Protein AF-A0AAD5ACE5-F1 (afdb_monomer_lite)

Organism: Silurus asotus (NCBI:txid30991)

InterPro domains:
  IPR003599 Immunoglobulin domain subtype [SM00409] (4-76)
  IPR007110 Immunoglobulin-like domain [PS50835] (1-76)
  IPR013783 Immunoglobulin-like fold [G3DSA:2.60.40.10] (1-76)
  IPR036179 Immunoglobulin-like domain superfamily [SSF48726] (2-76)

Structure (mmCIF, N/CA/C/O backbone):
data_AF-A0AAD5ACE5-F1
#
_entry.id   AF-A0AAD5ACE5-F1
#
loop_
_atom_site.group_PDB
_atom_site.id
_atom_site.type_symbol
_atom_site.label_atom_id
_atom_site.label_alt_id
_atom_site.label_comp_id
_atom_site.label_asym_id
_atom_site.label_entity_id
_atom_site.label_seq_id
_atom_site.pdbx_PDB_ins_code
_atom_site.Cartn_x
_atom_site.Cartn_y
_atom_site.Cartn_z
_atom_site.occupancy
_atom_site.B_iso_or_equiv
_atom_site.auth_seq_id
_atom_site.auth_comp_id
_atom_site.auth_asym_id
_atom_site.auth_atom_id
_atom_site.pdbx_PDB_model_num
ATOM 1 N N . MET A 1 1 ? -1.610 -0.504 -12.554 1.00 85.00 1 MET A N 1
ATOM 2 C CA . MET A 1 1 ? -1.927 -1.575 -11.564 1.00 85.00 1 MET A CA 1
ATOM 3 C C . MET A 1 1 ? -3.365 -1.472 -11.033 1.00 85.00 1 MET A C 1
ATOM 5 O O . MET A 1 1 ? -4.012 -0.457 -11.272 1.00 85.00 1 MET A O 1
ATOM 9 N N . SER A 1 2 ? -3.853 -2.451 -10.257 1.00 91.88 2 SER A N 1
ATOM 10 C CA . SER A 1 2 ? -5.154 -2.375 -9.561 1.00 91.88 2 SER A CA 1
ATOM 11 C C . SER A 1 2 ? -5.126 -2.968 -8.145 1.00 91.88 2 SER A C 1
ATOM 13 O O . SER A 1 2 ? -4.233 -3.743 -7.797 1.00 91.88 2 SER A O 1
ATOM 15 N N . ILE A 1 3 ? -6.115 -2.595 -7.327 1.00 93.44 3 ILE A N 1
ATOM 16 C CA . ILE A 1 3 ? -6.397 -3.222 -6.032 1.00 93.44 3 ILE A CA 1
ATOM 17 C C . ILE A 1 3 ? -7.789 -3.825 -6.082 1.00 93.44 3 ILE A C 1
ATOM 19 O O . ILE A 1 3 ? -8.738 -3.169 -6.507 1.00 93.44 3 ILE A O 1
ATOM 23 N N . SER A 1 4 ? -7.909 -5.051 -5.587 1.00 91.00 4 SER A N 1
ATOM 24 C CA . SER A 1 4 ? -9.186 -5.731 -5.413 1.00 91.00 4 SER A CA 1
ATOM 25 C C . SER A 1 4 ? -9.401 -6.070 -3.937 1.00 91.00 4 SER A C 1
ATOM 27 O O . SER A 1 4 ? -8.577 -6.782 -3.353 1.00 91.00 4 SER A O 1
ATOM 29 N N . PRO A 1 5 ? -10.478 -5.575 -3.303 1.00 87.56 5 PRO A N 1
ATOM 30 C CA . PRO A 1 5 ? -10.889 -6.067 -2.002 1.00 87.56 5 PRO A CA 1
ATOM 31 C C . PRO A 1 5 ? -11.492 -7.467 -2.156 1.00 87.56 5 PRO A C 1
ATOM 33 O O . PRO A 1 5 ? -12.381 -7.705 -2.968 1.00 87.56 5 PRO A O 1
ATOM 36 N N . SER A 1 6 ? -11.002 -8.392 -1.346 1.00 80.38 6 SER A N 1
ATOM 37 C CA . SER A 1 6 ? -11.487 -9.757 -1.198 1.00 80.38 6 SER A CA 1
ATOM 38 C C . SER A 1 6 ? -11.988 -9.930 0.237 1.00 80.38 6 SER A C 1
ATOM 40 O O . SER A 1 6 ? -11.296 -9.643 1.217 1.00 80.38 6 SER A O 1
ATOM 42 N N . GLY A 1 7 ? -13.249 -10.313 0.372 1.00 64.38 7 GLY A N 1
ATOM 43 C CA . GLY A 1 7 ? -13.915 -10.368 1.664 1.00 64.38 7 GLY A CA 1
ATOM 44 C C . GLY A 1 7 ? -15.413 -10.351 1.465 1.00 64.38 7 GLY A C 1
ATOM 45 O O . GLY A 1 7 ? -15.998 -9.338 1.089 1.00 64.38 7 GLY A O 1
ATOM 46 N N . GLU A 1 8 ? -16.022 -11.504 1.683 1.00 48.91 8 GLU A N 1
ATOM 47 C CA . GLU A 1 8 ? -17.465 -11.637 1.746 1.00 48.91 8 GLU A CA 1
ATOM 48 C C . GLU A 1 8 ? -17.979 -10.816 2.937 1.00 48.91 8 GLU A C 1
ATOM 50 O O . GLU A 1 8 ? -17.311 -10.725 3.970 1.00 48.91 8 GLU A O 1
ATOM 55 N N . LYS A 1 9 ? -19.162 -10.207 2.812 1.00 49.28 9 LYS A N 1
ATOM 56 C CA . LYS A 1 9 ? -19.928 -9.666 3.946 1.00 49.28 9 LYS A CA 1
ATOM 57 C C . LYS A 1 9 ? -20.305 -10.811 4.896 1.00 49.28 9 LYS A C 1
ATOM 59 O O . LYS A 1 9 ? -21.462 -11.204 4.959 1.00 49.28 9 LYS A O 1
ATOM 64 N N . VAL A 1 10 ? -19.347 -11.379 5.605 1.00 49.25 10 VAL A N 1
ATOM 65 C CA . VAL A 1 10 ? -19.557 -12.500 6.513 1.00 49.25 10 VAL A CA 1
ATOM 66 C C . VAL A 1 10 ? -18.595 -12.289 7.670 1.00 49.25 10 VAL A C 1
ATOM 68 O O . VAL A 1 10 ? -17.391 -12.453 7.527 1.00 49.25 10 VAL A O 1
ATOM 71 N N . GLU A 1 11 ? -19.147 -11.796 8.780 1.00 45.41 11 GLU A N 1
ATOM 72 C CA . GLU A 1 11 ? -18.546 -11.778 10.121 1.00 45.41 11 GLU A CA 1
ATOM 73 C C . GLU A 1 11 ? -17.014 -11.631 10.181 1.00 45.41 11 GLU A C 1
ATOM 75 O O . GLU A 1 11 ? -16.273 -12.585 10.410 1.00 45.41 11 GLU A O 1
ATOM 80 N N . GLY A 1 12 ? -16.508 -10.406 10.050 1.00 58.91 12 GLY A N 1
ATOM 81 C CA . GLY A 1 12 ? -15.077 -10.176 10.203 1.00 58.91 12 GLY A CA 1
ATOM 82 C C . GLY A 1 12 ? -14.735 -8.710 10.389 1.00 58.91 12 GLY A C 1
ATOM 83 O O . GLY A 1 12 ? -15.127 -7.856 9.603 1.00 58.91 12 GLY A O 1
ATOM 84 N N . SER A 1 13 ? -13.948 -8.407 11.417 1.00 73.12 13 SER A N 1
ATOM 85 C CA . SER A 1 13 ? -13.396 -7.077 11.703 1.00 73.12 13 SER A CA 1
ATOM 86 C C . SER A 1 13 ? -12.273 -6.663 10.734 1.00 73.12 13 SER A C 1
ATOM 88 O O . SER A 1 13 ? -11.397 -5.890 11.112 1.00 73.12 13 SER A O 1
ATOM 90 N N . SER A 1 14 ? -12.219 -7.242 9.528 1.00 82.81 14 SER A N 1
ATOM 91 C CA . SER A 1 14 ? -11.111 -7.060 8.591 1.00 82.81 14 SER A CA 1
ATOM 92 C C . SER A 1 14 ? -11.479 -7.377 7.145 1.00 82.81 14 SER A C 1
ATOM 94 O O . SER A 1 14 ? -12.232 -8.318 6.915 1.00 82.81 14 SER A O 1
ATOM 96 N N . VAL A 1 15 ? -10.853 -6.689 6.191 1.00 88.19 15 VAL A N 1
ATOM 97 C CA . VAL A 1 15 ? -10.967 -6.928 4.741 1.00 88.19 15 VAL A CA 1
ATOM 98 C C . VAL A 1 15 ? -9.590 -7.286 4.185 1.00 88.19 15 VAL A C 1
ATOM 100 O O . VAL A 1 15 ? -8.599 -6.673 4.579 1.00 88.19 15 VAL A O 1
ATOM 103 N N . ASN A 1 16 ? -9.501 -8.267 3.285 1.00 91.75 16 ASN A N 1
ATOM 104 C CA . ASN A 1 16 ? -8.238 -8.628 2.648 1.00 91.75 16 ASN A CA 1
ATOM 105 C C . ASN A 1 16 ? -8.113 -7.932 1.290 1.00 91.75 16 ASN A C 1
ATOM 107 O O . ASN A 1 16 ? -8.939 -8.121 0.407 1.00 91.75 16 ASN A O 1
A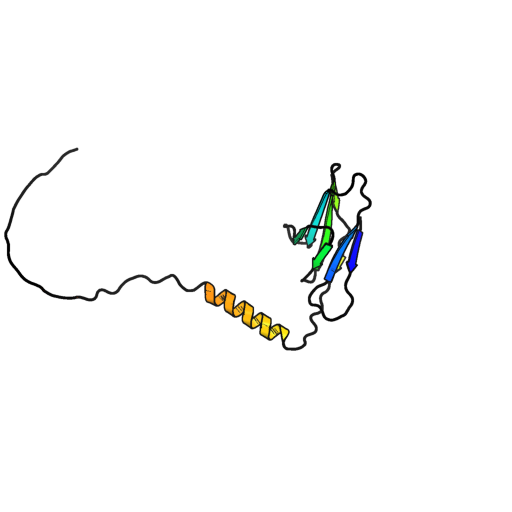TOM 111 N N . LEU A 1 17 ? -7.088 -7.116 1.107 1.00 93.56 17 LEU A N 1
ATOM 112 C CA . LEU A 1 17 ? -6.810 -6.401 -0.132 1.00 93.56 17 LEU A CA 1
ATOM 113 C C . LEU A 1 17 ? -5.738 -7.148 -0.911 1.00 93.56 17 LEU A C 1
ATOM 115 O O . LEU A 1 17 ? -4.769 -7.618 -0.321 1.00 93.56 17 LEU A O 1
ATOM 119 N N . THR A 1 18 ? -5.876 -7.208 -2.229 1.00 95.69 18 THR A N 1
ATOM 120 C CA . THR A 1 18 ? -4.851 -7.763 -3.116 1.00 95.69 18 THR A CA 1
ATOM 121 C C . THR A 1 18 ? -4.484 -6.730 -4.166 1.00 95.69 18 THR A C 1
ATOM 123 O O . THR A 1 18 ? -5.365 -6.131 -4.782 1.00 95.69 18 THR A O 1
ATOM 126 N N . CYS A 1 19 ? -3.186 -6.517 -4.361 1.00 95.31 19 CYS A N 1
ATOM 127 C CA . CYS A 1 19 ? -2.655 -5.681 -5.426 1.00 95.31 19 CYS A CA 1
ATOM 128 C C . CYS A 1 19 ? -2.198 -6.556 -6.598 1.00 95.31 19 CYS A C 1
ATOM 130 O O . CYS A 1 19 ? -1.564 -7.594 -6.405 1.00 95.31 19 CYS A O 1
ATOM 132 N N . SER A 1 20 ? -2.527 -6.139 -7.818 1.00 94.12 20 SER A N 1
ATOM 133 C CA . SER A 1 20 ? -2.095 -6.803 -9.045 1.00 94.12 20 SER A CA 1
ATOM 134 C C . SER A 1 20 ? -1.479 -5.796 -10.010 1.00 94.12 20 SER A C 1
ATOM 136 O O . SER A 1 20 ? -2.032 -4.710 -10.224 1.00 94.12 20 SER A O 1
ATOM 138 N N . SER A 1 21 ? -0.333 -6.158 -10.586 1.00 94.12 21 SER A N 1
ATOM 139 C CA . SER A 1 21 ? 0.394 -5.336 -11.548 1.00 94.12 21 SER A CA 1
ATOM 140 C C . SER A 1 21 ? 1.016 -6.195 -12.644 1.00 94.12 21 SER A C 1
ATOM 142 O O . SER A 1 21 ? 1.764 -7.125 -12.351 1.00 94.12 21 SER A O 1
ATOM 144 N N . ASP A 1 22 ? 0.775 -5.821 -13.899 1.00 92.50 22 ASP A N 1
ATOM 145 C CA . ASP A 1 22 ? 1.347 -6.461 -15.091 1.00 92.50 22 ASP A CA 1
ATOM 146 C C . ASP A 1 22 ? 2.710 -5.849 -15.470 1.00 92.50 22 ASP A C 1
ATOM 148 O O . ASP A 1 22 ? 3.073 -5.754 -16.644 1.00 92.50 22 ASP A O 1
ATOM 152 N N . SER A 1 23 ? 3.459 -5.359 -14.475 1.00 90.94 23 SER A N 1
ATOM 153 C CA . SER A 1 23 ? 4.743 -4.694 -14.691 1.00 90.94 23 SER A CA 1
ATOM 154 C C . SER A 1 23 ? 5.730 -5.629 -15.392 1.00 90.94 23 SER A C 1
ATOM 156 O O . SER A 1 23 ? 5.956 -6.763 -14.968 1.00 90.94 23 SER A O 1
ATOM 158 N N . ASN A 1 24 ? 6.366 -5.116 -16.443 1.00 91.31 24 ASN A N 1
ATOM 159 C CA . ASN A 1 24 ? 7.484 -5.758 -17.117 1.00 91.31 24 ASN A CA 1
ATOM 160 C C . ASN A 1 24 ? 8.647 -4.763 -17.155 1.00 91.31 24 ASN A C 1
ATOM 162 O O . ASN A 1 24 ? 8.555 -3.776 -17.890 1.00 91.31 24 ASN A O 1
ATOM 166 N N . PRO A 1 25 ? 9.724 -4.959 -16.374 1.00 93.81 25 PRO A N 1
ATOM 167 C CA . PRO A 1 25 ? 10.102 -6.130 -15.566 1.00 93.81 25 PRO A CA 1
ATOM 168 C C . PRO A 1 25 ? 9.162 -6.434 -14.384 1.00 93.81 25 PRO A C 1
ATOM 170 O O . PRO A 1 25 ? 8.482 -5.508 -13.929 1.00 93.81 25 PRO A O 1
ATOM 173 N N . PRO A 1 26 ? 9.165 -7.683 -13.863 1.00 94.69 26 PRO A N 1
ATOM 174 C CA . PRO A 1 26 ? 8.323 -8.089 -12.738 1.00 94.69 26 PRO A CA 1
ATOM 175 C C . PRO A 1 26 ? 8.481 -7.179 -11.521 1.00 94.69 26 PRO A C 1
ATOM 177 O O . PRO A 1 26 ? 9.559 -6.632 -11.280 1.00 94.69 26 PRO A O 1
ATOM 180 N N . VAL A 1 27 ? 7.406 -7.045 -10.746 1.00 96.44 27 VAL A N 1
ATOM 181 C CA . VAL A 1 27 ? 7.418 -6.300 -9.482 1.00 96.44 27 VAL A CA 1
ATOM 182 C C . VAL A 1 27 ? 8.368 -6.967 -8.487 1.00 96.44 27 VAL A C 1
ATOM 184 O O . VAL A 1 27 ? 8.303 -8.177 -8.278 1.00 96.44 27 VAL A O 1
ATOM 187 N N . GLU A 1 28 ? 9.218 -6.166 -7.852 1.00 96.38 28 GLU A N 1
ATOM 188 C CA . GLU A 1 28 ? 10.153 -6.600 -6.811 1.00 96.38 28 GLU A CA 1
ATOM 189 C C . GLU A 1 28 ? 9.571 -6.373 -5.414 1.00 96.38 28 GLU A C 1
ATOM 191 O O . GLU A 1 28 ? 9.736 -7.214 -4.530 1.00 96.38 28 GLU A O 1
ATOM 196 N N . THR A 1 29 ? 8.851 -5.265 -5.208 1.00 96.94 29 THR A N 1
ATOM 197 C CA . THR A 1 29 ? 8.247 -4.939 -3.911 1.00 96.94 29 THR A CA 1
ATOM 198 C C . THR A 1 29 ? 6.814 -4.431 -4.045 1.00 96.94 29 THR A C 1
ATOM 200 O O . THR A 1 29 ? 6.455 -3.715 -4.979 1.00 96.94 29 THR A O 1
ATOM 203 N N . TYR A 1 30 ? 5.995 -4.815 -3.065 1.00 97.31 30 TYR A N 1
ATOM 204 C CA . TYR A 1 30 ? 4.639 -4.319 -2.856 1.00 97.31 30 TYR A CA 1
ATOM 205 C C . TYR A 1 30 ? 4.584 -3.668 -1.481 1.00 97.31 30 TYR A C 1
ATOM 207 O O . TYR A 1 30 ? 4.901 -4.321 -0.479 1.00 97.31 30 TYR A O 1
ATOM 215 N N . THR A 1 31 ? 4.148 -2.415 -1.432 1.00 97.62 31 THR A N 1
ATOM 216 C CA . THR A 1 31 ? 4.044 -1.634 -0.198 1.00 97.62 31 THR A CA 1
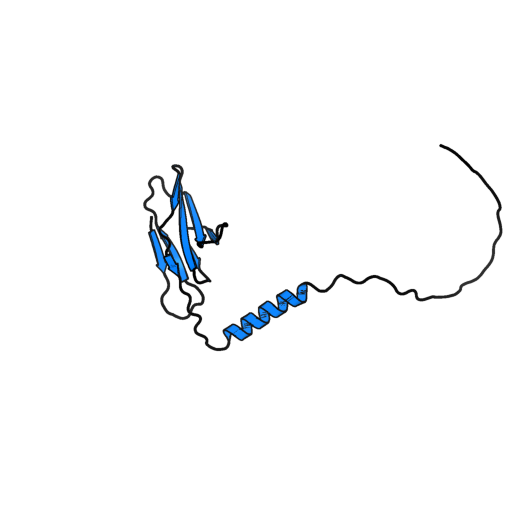ATOM 217 C C . THR A 1 31 ? 2.635 -1.081 -0.062 1.00 97.62 31 THR A C 1
ATOM 219 O O . THR A 1 31 ? 2.077 -0.543 -1.015 1.00 97.62 31 THR A O 1
ATOM 222 N N . TRP A 1 32 ? 2.038 -1.222 1.116 1.0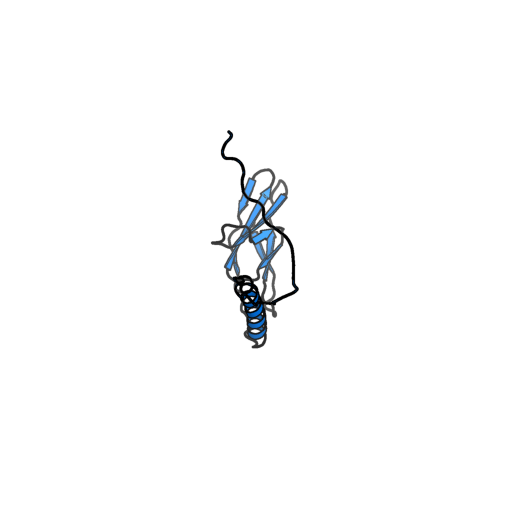0 97.81 32 TRP A N 1
ATOM 223 C CA . TRP A 1 32 ? 0.686 -0.752 1.397 1.00 97.81 32 TRP A CA 1
ATOM 224 C C . TRP A 1 32 ? 0.717 0.526 2.205 1.00 97.81 32 TRP A C 1
ATOM 226 O O . TRP A 1 32 ? 1.458 0.642 3.181 1.00 97.81 32 TRP A O 1
ATOM 236 N N . PHE A 1 33 ? -0.163 1.445 1.836 1.00 97.25 33 PHE A N 1
ATOM 237 C CA . PHE A 1 33 ? -0.337 2.717 2.504 1.00 97.25 33 PHE A CA 1
ATOM 238 C C . PHE A 1 33 ? -1.812 2.962 2.778 1.00 97.25 33 PHE A C 1
ATOM 240 O O . PHE A 1 33 ? -2.698 2.541 2.025 1.00 97.25 33 PHE A O 1
ATOM 247 N N . LYS A 1 34 ? -2.064 3.684 3.863 1.00 96.00 34 LYS A N 1
ATOM 248 C CA . LYS A 1 34 ? -3.358 4.287 4.137 1.00 96.00 34 LYS A CA 1
ATOM 249 C C . LYS A 1 34 ? -3.239 5.781 3.881 1.00 96.00 34 LYS A C 1
ATOM 251 O O . LYS A 1 34 ? -2.247 6.406 4.249 1.00 96.00 34 LYS A O 1
ATOM 256 N N . GLU A 1 35 ? -4.236 6.357 3.234 1.00 93.38 35 GLU A N 1
ATOM 257 C CA . GLU A 1 35 ? -4.270 7.791 2.999 1.00 93.38 35 GLU A CA 1
ATOM 258 C C . GLU A 1 35 ? -4.233 8.547 4.335 1.00 93.38 35 GLU A C 1
ATOM 260 O O . GLU A 1 35 ? -4.905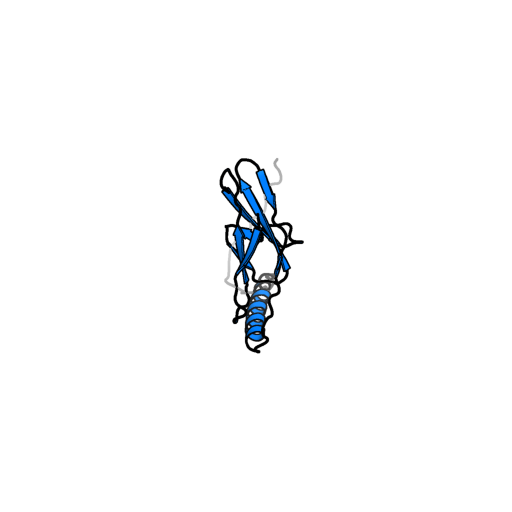 8.163 5.297 1.00 93.38 35 GLU A O 1
ATOM 265 N N . ASN A 1 36 ? -3.453 9.629 4.377 1.00 91.12 36 ASN A N 1
ATOM 266 C CA . ASN A 1 36 ? -3.141 10.431 5.570 1.00 91.12 36 ASN A CA 1
ATOM 267 C C . ASN A 1 36 ? -2.178 9.783 6.580 1.00 91.12 36 ASN A C 1
ATOM 269 O O . ASN A 1 36 ? -1.879 10.398 7.602 1.00 91.12 36 ASN A O 1
ATOM 273 N N . GLU A 1 37 ? -1.648 8.591 6.303 1.00 93.00 37 GLU A N 1
ATOM 274 C CA . GLU A 1 37 ? -0.534 8.019 7.060 1.00 93.00 37 GLU A CA 1
ATOM 275 C C . GLU A 1 37 ? 0.760 8.163 6.245 1.00 93.00 37 GLU A C 1
ATOM 277 O O . GLU A 1 37 ? 0.811 7.836 5.061 1.00 93.00 37 GLU A O 1
ATOM 282 N N . ALA A 1 38 ? 1.812 8.699 6.872 1.00 89.56 38 ALA A N 1
ATOM 283 C CA . ALA A 1 38 ? 3.102 8.914 6.209 1.00 89.56 38 ALA A CA 1
ATOM 284 C C . ALA A 1 38 ? 3.920 7.618 6.071 1.00 89.56 38 ALA A C 1
ATOM 286 O O . ALA A 1 38 ? 4.785 7.514 5.203 1.00 89.56 38 ALA A O 1
ATOM 287 N N . SER A 1 39 ? 3.649 6.640 6.935 1.00 95.56 39 SER A N 1
ATOM 288 C CA . SER A 1 39 ? 4.387 5.383 6.999 1.00 95.56 39 SER A CA 1
ATOM 289 C C . SER A 1 39 ? 3.638 4.257 6.284 1.00 95.56 39 SER A C 1
ATOM 291 O O . SER A 1 39 ? 2.405 4.225 6.318 1.00 95.56 39 SER A O 1
ATOM 293 N N . PRO A 1 40 ? 4.360 3.288 5.695 1.00 96.56 40 PRO A N 1
ATOM 294 C CA . PRO A 1 40 ? 3.759 2.056 5.211 1.00 96.56 40 PRO A CA 1
ATOM 295 C C . PRO A 1 40 ? 2.997 1.333 6.322 1.00 96.56 40 PRO A C 1
ATOM 297 O O . PRO A 1 40 ? 3.487 1.203 7.445 1.00 96.56 40 PRO A O 1
ATOM 300 N N . VAL A 1 41 ? 1.825 0.803 5.988 1.00 96.50 41 VAL A N 1
ATOM 301 C CA . VAL A 1 41 ? 1.004 -0.002 6.906 1.00 96.50 41 VAL A CA 1
ATOM 302 C C . VAL A 1 41 ? 1.245 -1.502 6.743 1.00 96.50 41 VAL A C 1
ATOM 304 O O . VAL A 1 41 ? 0.793 -2.293 7.572 1.00 96.50 41 VAL A O 1
ATOM 307 N N . GLY A 1 42 ? 1.941 -1.906 5.678 1.00 96.12 42 GLY A N 1
ATOM 308 C CA . GLY A 1 42 ? 2.273 -3.297 5.396 1.00 96.12 42 GLY A CA 1
ATOM 309 C C . GLY A 1 42 ? 3.029 -3.479 4.084 1.00 96.12 42 GLY A C 1
ATOM 310 O O . GLY A 1 42 ? 3.266 -2.528 3.340 1.00 96.12 42 GLY A O 1
ATOM 311 N N . SER A 1 43 ? 3.392 -4.724 3.795 1.00 96.25 43 SER A N 1
ATOM 312 C CA . SER A 1 43 ? 4.098 -5.128 2.580 1.00 96.25 43 SER A CA 1
ATOM 313 C C . SER A 1 43 ? 3.586 -6.474 2.066 1.00 96.25 43 SER A C 1
ATOM 315 O O . SER A 1 43 ? 2.874 -7.194 2.769 1.00 96.25 43 SER A O 1
ATOM 317 N N . GLY A 1 44 ? 3.952 -6.804 0.829 1.00 96.25 44 GLY A N 1
ATOM 318 C CA . GLY A 1 44 ? 3.524 -8.022 0.145 1.00 96.25 44 GLY A CA 1
ATOM 319 C C . GLY A 1 44 ? 2.304 -7.803 -0.747 1.00 96.25 44 GLY A C 1
ATOM 320 O O . GLY A 1 44 ? 1.630 -6.780 -0.681 1.00 96.25 44 GLY A O 1
ATOM 321 N N . GLN A 1 45 ? 2.027 -8.766 -1.624 1.00 95.44 45 GLN A N 1
ATOM 322 C CA . GLN A 1 45 ? 0.984 -8.622 -2.646 1.00 95.44 45 GLN A CA 1
ATOM 323 C C . GLN A 1 45 ? -0.435 -8.523 -2.057 1.00 95.44 45 GLN A C 1
ATOM 325 O O . GLN A 1 45 ? -1.334 -7.966 -2.686 1.00 95.44 45 GLN A O 1
ATOM 330 N N . SER A 1 46 ? -0.646 -9.054 -0.850 1.00 95.19 46 SER A N 1
ATOM 331 C CA . SER A 1 46 ? -1.919 -8.975 -0.130 1.00 95.19 46 SER A CA 1
ATOM 332 C C . SER A 1 46 ? -1.747 -8.328 1.239 1.00 95.19 46 SER A C 1
ATOM 334 O O . SER A 1 46 ? -0.730 -8.532 1.899 1.00 95.19 46 SER A O 1
ATOM 336 N N . TYR A 1 47 ? -2.761 -7.588 1.681 1.00 94.81 47 TYR A N 1
ATOM 337 C CA . TYR A 1 47 ? -2.773 -6.889 2.961 1.00 94.81 47 TYR A CA 1
ATOM 338 C C . TYR A 1 47 ? -4.128 -6.977 3.648 1.00 94.81 47 TYR A C 1
ATOM 340 O O . TYR A 1 47 ? -5.173 -6.730 3.051 1.00 94.81 47 TYR A O 1
ATOM 348 N N . ARG A 1 48 ? -4.110 -7.258 4.950 1.00 92.81 48 ARG A N 1
ATOM 349 C CA . ARG A 1 48 ? -5.319 -7.359 5.765 1.00 92.81 48 ARG A CA 1
ATOM 350 C C . ARG A 1 48 ? -5.624 -6.027 6.449 1.00 92.81 48 ARG A C 1
ATOM 352 O O . ARG A 1 48 ? -5.061 -5.718 7.497 1.00 92.81 48 ARG A O 1
ATOM 359 N N . ALA A 1 49 ? -6.565 -5.271 5.896 1.00 91.44 49 ALA A N 1
ATOM 360 C CA . ALA A 1 49 ? -7.058 -4.037 6.492 1.00 91.44 49 ALA A CA 1
ATOM 361 C C . ALA A 1 49 ? -7.935 -4.340 7.717 1.00 91.44 49 ALA A C 1
ATOM 363 O O . ALA A 1 49 ? -8.933 -5.052 7.617 1.00 91.44 49 ALA A O 1
ATOM 364 N N . LEU A 1 50 ? -7.565 -3.791 8.877 1.00 88.44 50 LEU A N 1
ATOM 365 C CA . LEU A 1 50 ? -8.299 -3.931 10.148 1.00 88.44 50 LEU A CA 1
ATOM 366 C C . LEU A 1 50 ? -9.101 -2.680 10.522 1.00 88.44 50 LEU A C 1
ATOM 368 O O . LEU A 1 50 ? -9.820 -2.672 11.519 1.00 88.44 50 LEU A O 1
ATOM 372 N N . GLN A 1 51 ? -8.943 -1.605 9.755 1.00 87.38 51 GLN A N 1
ATOM 373 C CA . GLN A 1 51 ? -9.597 -0.328 9.994 1.00 87.38 51 GLN A CA 1
ATOM 374 C C . GLN A 1 51 ? -10.250 0.170 8.709 1.00 87.38 51 GLN A C 1
ATOM 376 O O . GLN A 1 51 ? -9.797 -0.135 7.606 1.00 87.38 51 GLN A O 1
ATOM 381 N N . SER A 1 52 ? -11.310 0.958 8.868 1.00 89.94 52 SER A N 1
ATOM 382 C CA . SER A 1 52 ? -11.866 1.726 7.761 1.00 89.94 52 SER A CA 1
ATOM 383 C C . SER A 1 52 ? -10.879 2.810 7.319 1.00 89.94 52 SER A C 1
ATOM 385 O O . SER A 1 52 ? -10.121 3.351 8.131 1.00 89.94 52 SER A O 1
ATOM 387 N N . GLY A 1 53 ? -10.899 3.144 6.036 1.00 92.69 53 GLY A N 1
ATOM 388 C CA . GLY A 1 53 ? -10.026 4.161 5.462 1.00 92.69 53 GLY A CA 1
ATOM 389 C C . GLY A 1 53 ? -9.836 3.991 3.963 1.00 92.69 53 GLY A C 1
ATOM 390 O O . GLY A 1 53 ? -10.361 3.057 3.360 1.00 92.69 53 GLY A O 1
ATOM 391 N N . LEU A 1 54 ? -9.074 4.906 3.374 1.00 95.69 54 LEU A N 1
ATOM 392 C CA . LEU A 1 54 ? -8.650 4.838 1.981 1.00 95.69 54 LEU A CA 1
ATOM 393 C C . LEU A 1 54 ? -7.275 4.179 1.924 1.00 95.69 54 LEU A C 1
ATOM 395 O O . LEU A 1 54 ? -6.350 4.616 2.604 1.00 95.69 54 LEU A O 1
ATOM 399 N N . TYR A 1 55 ? -7.161 3.105 1.151 1.00 95.81 55 TYR A N 1
ATOM 400 C CA . TYR A 1 55 ? -5.934 2.324 1.025 1.00 95.81 55 TYR A CA 1
ATOM 401 C C . TYR A 1 55 ? -5.452 2.323 -0.417 1.00 95.81 55 TYR A C 1
ATOM 403 O O . TYR A 1 55 ? -6.255 2.205 -1.342 1.00 95.81 55 TYR A O 1
ATOM 411 N N . TYR A 1 56 ? -4.139 2.412 -0.598 1.00 96.75 56 TYR A N 1
ATOM 412 C CA . TYR A 1 56 ? -3.480 2.275 -1.890 1.00 96.75 56 TYR A CA 1
ATOM 413 C C . TYR A 1 56 ? -2.203 1.446 -1.743 1.00 96.75 56 TYR A C 1
ATOM 415 O O . TYR A 1 56 ? -1.671 1.266 -0.645 1.00 96.75 56 TYR A O 1
ATOM 423 N N . CYS A 1 57 ? -1.732 0.910 -2.859 1.00 97.06 57 CYS A N 1
ATOM 424 C CA . CYS A 1 57 ? -0.529 0.104 -2.928 1.00 97.06 57 CYS A CA 1
ATOM 425 C C . CYS A 1 57 ? 0.449 0.793 -3.870 1.00 97.06 57 CYS A C 1
ATOM 427 O O . CYS A 1 57 ? 0.059 1.323 -4.911 1.00 97.06 57 CYS A O 1
ATOM 429 N N . GLU A 1 58 ? 1.711 0.811 -3.470 1.00 96.62 58 GLU A N 1
ATOM 430 C CA . GLU A 1 58 ? 2.828 1.210 -4.304 1.00 96.62 58 GLU A CA 1
ATOM 431 C C . GLU A 1 58 ? 3.606 -0.049 -4.679 1.00 96.62 58 GLU A C 1
ATOM 433 O O . GLU A 1 58 ? 4.023 -0.820 -3.807 1.00 96.62 58 GLU A O 1
ATOM 438 N N . VAL A 1 59 ? 3.766 -0.264 -5.979 1.00 96.31 59 VAL A N 1
ATOM 439 C CA . VAL A 1 59 ? 4.582 -1.345 -6.530 1.00 96.31 59 VAL A CA 1
ATOM 440 C C . VAL A 1 59 ? 5.877 -0.762 -7.057 1.00 96.31 59 VAL A C 1
ATOM 442 O O . VAL A 1 59 ? 5.869 0.319 -7.643 1.00 96.31 59 VAL A O 1
ATOM 445 N N . GLN A 1 60 ? 6.983 -1.475 -6.873 1.00 96.56 60 GLN A N 1
ATOM 446 C CA . GLN A 1 60 ? 8.284 -1.054 -7.380 1.00 96.56 60 GLN A CA 1
ATOM 447 C C . GLN A 1 60 ? 8.971 -2.198 -8.121 1.00 96.56 60 GLN A C 1
ATOM 449 O O . GLN A 1 60 ? 8.930 -3.356 -7.702 1.00 96.56 60 GLN A O 1
ATOM 454 N N . ASN A 1 61 ? 9.618 -1.858 -9.229 1.00 95.94 61 ASN A N 1
ATOM 455 C CA . ASN A 1 61 ? 10.543 -2.720 -9.952 1.00 95.94 61 ASN A CA 1
ATOM 456 C C . ASN A 1 61 ? 11.839 -1.951 -10.255 1.00 95.94 61 ASN A C 1
ATOM 458 O O . ASN A 1 61 ? 11.977 -0.771 -9.927 1.00 95.94 61 ASN A O 1
ATOM 462 N N . LYS A 1 62 ? 12.779 -2.598 -10.948 1.00 96.00 62 LYS A N 1
ATOM 463 C CA . LYS A 1 62 ? 14.049 -1.977 -11.359 1.00 96.00 62 LYS A CA 1
ATOM 464 C C . LYS A 1 62 ? 13.932 -0.714 -12.232 1.00 96.00 62 LYS A C 1
ATOM 466 O O . LYS A 1 62 ? 14.941 -0.053 -12.450 1.00 96.00 62 LYS A O 1
ATOM 471 N N . LEU A 1 63 ? 12.753 -0.404 -12.780 1.00 94.44 63 LEU A N 1
ATOM 472 C CA . LEU A 1 63 ? 12.521 0.798 -13.591 1.00 94.44 63 LEU A CA 1
ATOM 473 C C . LEU A 1 63 ? 11.931 1.960 -12.783 1.00 94.44 63 LEU A C 1
ATOM 475 O O . LEU A 1 63 ? 12.079 3.108 -13.195 1.00 94.44 63 LEU A O 1
ATOM 479 N N . GLY A 1 64 ? 11.276 1.688 -11.655 1.00 94.44 64 GLY A N 1
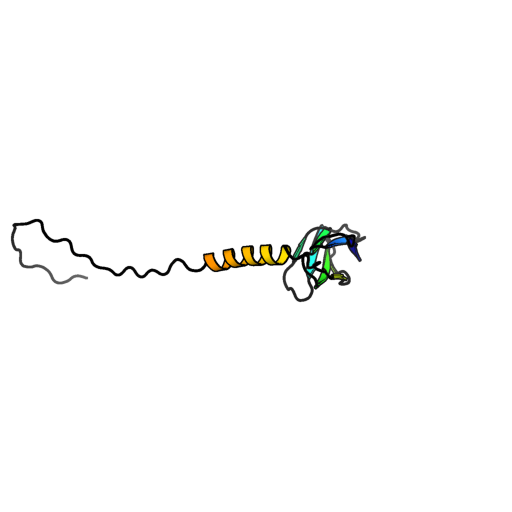ATOM 480 C CA . GLY A 1 64 ? 10.669 2.715 -10.817 1.00 94.44 64 GLY A CA 1
ATOM 481 C C . GLY A 1 64 ? 9.515 2.189 -9.975 1.00 94.44 64 GLY A C 1
ATOM 482 O O . GLY A 1 64 ? 9.349 0.979 -9.811 1.00 94.44 64 GLY A O 1
ATOM 483 N N . SER A 1 65 ? 8.719 3.117 -9.443 1.00 95.31 65 SER A N 1
ATOM 484 C CA . SER A 1 65 ? 7.518 2.821 -8.666 1.00 95.31 65 SER A CA 1
ATOM 485 C C . SER A 1 65 ? 6.260 3.421 -9.290 1.00 95.31 65 SER A C 1
ATOM 487 O O . SER A 1 65 ? 6.294 4.460 -9.949 1.00 95.31 65 SER A O 1
ATOM 489 N N . GLU A 1 66 ? 5.133 2.751 -9.078 1.00 94.88 66 GLU A N 1
ATOM 490 C CA . GLU A 1 66 ? 3.807 3.193 -9.505 1.00 94.88 66 GLU A CA 1
ATOM 491 C C . GLU A 1 66 ? 2.852 3.050 -8.310 1.00 94.88 66 GLU A C 1
ATOM 493 O O . GLU A 1 66 ? 2.925 2.073 -7.561 1.00 94.88 66 GLU A O 1
ATOM 498 N N . ARG A 1 67 ? 1.907 3.990 -8.159 1.00 95.31 67 ARG A N 1
ATOM 499 C CA . ARG A 1 67 ? 0.829 3.915 -7.154 1.00 95.31 67 ARG A CA 1
ATOM 500 C C . ARG A 1 67 ? -0.518 3.554 -7.755 1.00 95.31 67 ARG A C 1
ATOM 502 O O . ARG A 1 67 ? -0.891 4.058 -8.812 1.00 95.31 67 ARG A O 1
ATOM 509 N N . SER A 1 68 ? -1.269 2.715 -7.051 1.00 95.50 68 SER A N 1
ATOM 510 C CA . SER A 1 68 ? -2.615 2.328 -7.456 1.00 95.50 68 SER A CA 1
ATOM 511 C C . SER A 1 68 ? -3.606 3.459 -7.201 1.00 95.50 68 SER A C 1
ATOM 513 O O . SER A 1 68 ? -3.369 4.345 -6.378 1.00 95.50 68 SER A O 1
ATOM 515 N N . ALA A 1 69 ? -4.788 3.365 -7.813 1.00 95.12 69 ALA A N 1
ATOM 516 C CA . ALA A 1 69 ? -5.941 4.102 -7.310 1.00 95.12 69 ALA A CA 1
ATOM 517 C C . ALA A 1 69 ? -6.234 3.694 -5.854 1.00 95.12 69 ALA A C 1
ATOM 519 O O . ALA A 1 69 ? -6.068 2.524 -5.484 1.00 95.12 69 ALA A O 1
ATOM 520 N N . ALA A 1 70 ? -6.659 4.658 -5.037 1.00 94.88 70 ALA A N 1
ATOM 521 C CA . ALA A 1 70 ? -7.075 4.395 -3.668 1.00 94.88 70 ALA A CA 1
ATOM 522 C C . ALA A 1 70 ? -8.475 3.762 -3.634 1.00 94.88 70 ALA A C 1
ATOM 524 O O . ALA A 1 70 ? -9.360 4.137 -4.405 1.00 94.88 70 ALA A O 1
ATOM 525 N N . VAL A 1 71 ? -8.686 2.817 -2.718 1.00 93.94 71 VAL A N 1
ATOM 526 C CA . VAL A 1 71 ? -9.966 2.124 -2.514 1.00 93.94 71 VAL A CA 1
ATOM 527 C C . VAL A 1 71 ? -10.488 2.413 -1.110 1.00 93.94 71 VAL A C 1
ATOM 529 O O . VAL A 1 71 ? -9.747 2.321 -0.131 1.00 93.94 71 VAL A O 1
ATOM 532 N N . SER A 1 72 ? -11.775 2.763 -1.010 1.00 93.31 72 SER A N 1
ATOM 533 C CA . SER A 1 72 ? -12.442 3.028 0.269 1.00 93.31 72 SER A CA 1
ATOM 534 C C . SER A 1 72 ? -12.872 1.726 0.934 1.00 93.31 72 SER A C 1
ATOM 536 O O . SER A 1 72 ? -13.679 0.970 0.391 1.00 93.31 72 SER A O 1
ATOM 538 N N . ILE A 1 73 ? -12.343 1.475 2.127 1.00 90.69 73 ILE A N 1
ATOM 539 C CA . ILE A 1 73 ? -12.656 0.311 2.948 1.00 90.69 73 ILE A CA 1
ATOM 540 C C . ILE A 1 73 ? -13.524 0.754 4.118 1.00 90.69 73 ILE A C 1
ATOM 542 O O . ILE A 1 73 ? -13.152 1.640 4.887 1.00 90.69 73 ILE A O 1
ATOM 546 N N . THR A 1 74 ? -14.682 0.111 4.264 1.00 86.94 74 THR A N 1
ATOM 547 C CA . THR A 1 74 ? -15.606 0.336 5.380 1.00 86.94 74 THR A CA 1
ATOM 548 C C . THR A 1 74 ? -15.801 -0.963 6.146 1.00 86.94 74 THR A C 1
ATOM 550 O O . THR A 1 74 ? -16.423 -1.899 5.648 1.00 86.94 74 THR A O 1
ATOM 553 N N . ILE A 1 75 ? -15.290 -1.015 7.374 1.00 82.19 75 ILE A N 1
ATOM 554 C CA . ILE A 1 75 ? -15.483 -2.139 8.289 1.00 82.19 75 ILE A CA 1
ATOM 555 C C . ILE A 1 75 ? -16.660 -1.801 9.196 1.00 82.19 75 ILE A C 1
ATOM 557 O O . ILE A 1 75 ? -16.569 -0.948 10.079 1.00 82.19 75 ILE A O 1
ATOM 561 N N . THR A 1 76 ? -17.787 -2.470 8.974 1.00 73.00 76 THR A N 1
ATOM 562 C CA . THR A 1 76 ? -18.940 -2.387 9.869 1.00 73.00 76 THR A CA 1
ATOM 563 C C . THR A 1 76 ? -18.738 -3.382 11.002 1.00 73.00 76 THR A C 1
ATOM 565 O O . THR A 1 76 ? -18.858 -4.592 10.826 1.00 73.00 76 THR A O 1
ATOM 568 N N . ALA A 1 77 ? -18.414 -2.879 12.193 1.00 65.19 77 ALA A N 1
ATOM 569 C CA . ALA A 1 77 ? -18.513 -3.693 13.391 1.00 65.19 77 ALA A CA 1
ATOM 570 C C . ALA A 1 77 ? -19.998 -4.001 13.608 1.00 65.19 77 ALA A C 1
ATOM 572 O O . ALA A 1 77 ? -20.764 -3.119 13.999 1.00 65.19 77 ALA A O 1
ATOM 573 N N . LEU A 1 78 ? -20.416 -5.241 13.346 1.00 62.38 78 LEU A N 1
ATOM 574 C CA . LEU A 1 78 ? -21.680 -5.728 13.876 1.00 62.38 78 LEU A CA 1
ATOM 575 C C . LEU A 1 78 ? -21.549 -5.612 15.393 1.00 62.38 78 LEU A C 1
ATOM 577 O O . LEU A 1 78 ? -20.766 -6.337 16.008 1.00 62.38 78 LEU A O 1
ATOM 581 N N . LEU A 1 79 ? -22.249 -4.647 15.988 1.00 52.81 79 LEU A N 1
ATOM 582 C CA . LEU A 1 79 ? -22.352 -4.489 17.433 1.00 52.81 79 LEU A CA 1
ATOM 583 C C . LEU A 1 79 ? -23.167 -5.660 17.997 1.00 52.81 79 LEU A C 1
ATOM 585 O O . LEU A 1 79 ? -24.228 -5.470 18.581 1.00 52.81 79 LEU A O 1
ATOM 589 N N . SER A 1 80 ? -22.682 -6.891 17.852 1.00 56.06 80 SER A N 1
ATOM 590 C CA . SER A 1 80 ? -22.967 -7.875 18.873 1.00 56.06 80 SER A CA 1
ATOM 591 C C . SER A 1 80 ? -22.190 -7.414 20.106 1.00 56.06 80 SER A C 1
ATOM 593 O O . SER A 1 80 ? -21.022 -7.010 20.055 1.00 56.06 80 SER A O 1
ATOM 595 N N . ALA A 1 81 ? -22.862 -7.398 21.246 1.00 59.16 81 ALA A N 1
ATOM 596 C CA . ALA A 1 81 ? -22.371 -6.772 22.460 1.00 59.16 81 ALA A CA 1
ATOM 597 C C . ALA A 1 81 ? -21.091 -7.372 23.117 1.00 59.16 81 ALA A C 1
ATOM 599 O O . ALA A 1 81 ? -20.628 -6.743 24.072 1.00 59.16 81 ALA A O 1
ATOM 600 N N . PRO A 1 82 ? -20.428 -8.487 22.698 1.00 56.69 82 PRO A N 1
ATOM 601 C CA . PRO A 1 82 ? -19.251 -8.950 23.437 1.00 56.69 82 PRO A CA 1
ATOM 602 C C . PRO A 1 82 ? -17.920 -8.327 22.974 1.00 56.69 82 PRO A C 1
ATOM 604 O O . PRO A 1 82 ? -16.929 -8.425 23.704 1.00 56.69 82 PRO A O 1
ATOM 607 N N . PHE A 1 83 ? -17.853 -7.663 21.811 1.00 58.12 83 PHE A N 1
ATOM 608 C CA . PHE A 1 83 ? -16.576 -7.151 21.283 1.00 58.12 83 PHE A CA 1
ATOM 609 C C . PHE A 1 83 ? -16.074 -5.901 22.036 1.00 58.12 83 PHE A C 1
ATOM 611 O O . PHE A 1 83 ? -14.902 -5.826 22.414 1.00 58.12 83 PHE A O 1
ATOM 618 N N . TRP A 1 84 ? -16.977 -4.969 22.377 1.00 53.78 84 TRP A N 1
ATOM 619 C CA . TRP A 1 84 ? -16.668 -3.775 23.186 1.00 53.78 84 TRP A CA 1
ATOM 620 C C . TRP A 1 84 ? -16.165 -4.122 24.598 1.00 53.78 84 TRP A C 1
ATOM 622 O O . TRP A 1 84 ? -15.271 -3.452 25.123 1.00 53.78 84 TRP A O 1
ATOM 632 N N . LEU A 1 85 ? -16.686 -5.197 25.209 1.00 58.22 85 LEU A N 1
ATOM 633 C CA . LEU A 1 85 ? -16.214 -5.677 26.514 1.00 58.22 85 LEU A CA 1
ATOM 634 C C . LEU A 1 85 ? -14.768 -6.185 26.451 1.00 58.22 85 LEU A C 1
ATOM 636 O O . LEU A 1 85 ? -13.987 -5.939 27.372 1.00 58.22 85 LEU A O 1
ATOM 640 N N . ARG A 1 86 ? -14.399 -6.895 25.378 1.00 60.84 86 ARG A N 1
ATOM 641 C CA . ARG A 1 86 ? -13.030 -7.400 25.196 1.00 60.84 86 ARG A CA 1
ATOM 642 C C . ARG A 1 86 ? -12.044 -6.267 24.899 1.00 60.84 86 ARG A C 1
ATOM 644 O O . ARG A 1 86 ? -10.971 -6.248 25.497 1.00 60.84 86 ARG A O 1
ATOM 651 N N . TYR A 1 87 ? -12.431 -5.279 24.089 1.00 55.12 87 TYR A N 1
ATOM 652 C CA . TYR A 1 87 ? -11.616 -4.083 23.832 1.00 55.12 87 TYR A CA 1
ATOM 653 C C . TYR A 1 87 ? -11.370 -3.247 25.106 1.00 55.12 87 TYR A C 1
ATOM 655 O O . TYR A 1 87 ? -10.226 -2.896 25.398 1.00 55.12 87 TYR A O 1
ATOM 663 N N . ARG A 1 88 ? -12.402 -3.013 25.938 1.00 60.22 88 ARG A N 1
ATOM 664 C CA . ARG A 1 88 ? -12.246 -2.330 27.242 1.00 60.22 88 ARG A CA 1
ATOM 665 C C . ARG A 1 88 ? -11.293 -3.064 28.190 1.00 60.22 88 ARG A C 1
ATOM 667 O O . ARG A 1 88 ? -10.539 -2.411 28.905 1.00 60.22 88 ARG A O 1
ATOM 674 N N . ARG A 1 89 ? -11.290 -4.403 28.184 1.00 60.09 89 ARG A N 1
ATOM 675 C CA . ARG A 1 89 ? -10.356 -5.205 28.998 1.00 60.09 89 ARG A CA 1
ATOM 676 C C . ARG A 1 89 ? -8.902 -5.078 28.533 1.00 60.09 89 ARG A C 1
ATOM 678 O O . ARG A 1 89 ? -8.019 -5.042 29.380 1.00 60.09 89 ARG A O 1
ATOM 685 N N . GLN A 1 90 ? -8.657 -4.979 27.226 1.00 58.94 90 GLN A N 1
ATOM 686 C CA . GLN A 1 90 ? -7.305 -4.812 26.672 1.00 58.94 90 GLN A CA 1
ATOM 687 C C . GLN A 1 90 ? -6.747 -3.407 26.948 1.00 58.94 90 GLN A C 1
ATOM 689 O O . GLN A 1 90 ? -5.600 -3.284 27.364 1.00 58.94 90 GLN A O 1
ATOM 694 N N . LYS A 1 91 ? -7.562 -2.349 26.800 1.00 58.06 91 LYS A N 1
ATOM 695 C CA . LYS A 1 91 ? -7.127 -0.967 27.081 1.00 58.06 91 LYS A CA 1
ATOM 696 C C . LYS A 1 91 ? -6.825 -0.735 28.566 1.00 58.06 91 LYS A C 1
ATOM 698 O O . LYS A 1 91 ? -5.846 -0.075 28.886 1.00 58.06 91 LYS A O 1
ATOM 703 N N . LYS A 1 92 ? -7.601 -1.351 29.468 1.00 58.53 92 LYS A N 1
ATOM 704 C CA . LYS A 1 92 ? -7.357 -1.263 30.916 1.00 58.53 92 LYS A CA 1
ATOM 705 C C . LYS A 1 92 ? -5.998 -1.858 31.329 1.00 58.53 92 LYS A C 1
ATOM 707 O O . LYS A 1 92 ? -5.348 -1.307 32.203 1.00 58.53 92 LYS A O 1
ATOM 712 N N . LYS A 1 93 ? -5.522 -2.904 30.638 1.00 56.97 93 LYS A N 1
ATOM 713 C CA . LYS A 1 93 ? -4.189 -3.490 30.875 1.00 56.97 93 LYS A CA 1
ATOM 714 C C . LYS A 1 93 ? -3.020 -2.640 30.361 1.00 56.97 93 LYS A C 1
ATOM 716 O O . LYS A 1 93 ? -1.904 -2.842 30.821 1.00 56.97 93 LYS A O 1
ATOM 721 N N . ALA A 1 94 ? -3.250 -1.735 29.409 1.00 56.75 94 ALA A N 1
ATOM 722 C CA . ALA A 1 94 ? -2.199 -0.877 28.857 1.00 56.75 94 ALA A CA 1
ATOM 723 C C . ALA A 1 94 ? -1.949 0.374 29.720 1.00 56.75 94 ALA A C 1
ATOM 725 O O . ALA A 1 94 ? -0.810 0.811 29.835 1.00 56.75 94 ALA A O 1
ATOM 726 N N . ASP A 1 95 ? -2.992 0.910 30.362 1.00 54.53 95 ASP A N 1
ATOM 727 C CA . ASP A 1 95 ? -2.890 2.066 31.271 1.00 54.53 95 ASP A CA 1
ATOM 728 C C . ASP A 1 95 ? -2.348 1.684 32.665 1.00 54.53 95 ASP A C 1
ATOM 730 O O . ASP A 1 95 ? -1.617 2.446 33.290 1.00 54.53 95 ASP A O 1
ATOM 734 N N . GLU A 1 96 ? -2.626 0.464 33.143 1.00 54.22 96 GLU A N 1
ATOM 735 C CA . GLU A 1 96 ? -2.117 -0.034 34.435 1.00 54.22 96 GLU A CA 1
ATOM 736 C C . GLU A 1 96 ? -0.600 -0.344 34.422 1.00 54.22 96 GLU A C 1
ATOM 738 O O . GLU A 1 96 ? -0.013 -0.587 35.474 1.00 54.22 96 GLU A O 1
ATOM 743 N N . GLY A 1 97 ? 0.061 -0.301 33.256 1.00 54.66 97 GLY A N 1
ATOM 744 C CA . GLY A 1 97 ? 1.492 -0.595 33.096 1.00 54.66 97 GLY A CA 1
ATOM 745 C C . GLY A 1 97 ? 2.447 0.605 33.166 1.00 54.66 97 GLY A C 1
ATOM 746 O O . GLY A 1 97 ? 3.655 0.399 33.090 1.00 54.66 97 GLY A O 1
ATOM 747 N N . VAL A 1 98 ? 1.955 1.844 33.295 1.00 54.44 98 VAL A N 1
ATOM 748 C CA . VAL A 1 98 ? 2.797 3.066 33.219 1.00 54.44 98 VAL A CA 1
ATOM 749 C C . VAL A 1 98 ? 2.938 3.787 34.573 1.00 54.44 98 VAL A C 1
ATOM 751 O O . VAL A 1 98 ? 3.542 4.850 34.654 1.00 54.44 98 VAL A O 1
ATOM 754 N N . HIS A 1 99 ? 2.442 3.210 35.674 1.00 52.72 99 HIS A N 1
ATOM 755 C CA . HIS A 1 99 ? 2.390 3.900 36.974 1.00 52.72 99 HIS A CA 1
ATOM 756 C C . HIS A 1 99 ? 3.060 3.183 38.155 1.00 52.72 99 HIS A C 1
ATOM 758 O O . HIS A 1 99 ? 2.628 3.333 39.296 1.00 52.72 99 HIS A O 1
ATOM 764 N N . GLN A 1 100 ? 4.161 2.463 37.931 1.00 55.41 100 GLN A N 1
ATOM 765 C CA . GLN A 1 100 ? 5.064 2.087 39.024 1.00 55.41 100 GLN A CA 1
ATOM 766 C C . GLN A 1 100 ? 6.514 2.272 38.594 1.00 55.41 100 GLN A C 1
ATOM 768 O O . GLN A 1 100 ? 7.048 1.425 37.892 1.00 55.41 100 GLN A O 1
ATOM 773 N N . ASN A 1 101 ? 7.092 3.422 38.965 1.00 47.72 101 ASN A N 1
ATOM 774 C CA . ASN A 1 101 ? 8.480 3.610 39.418 1.00 47.72 101 ASN A CA 1
ATOM 775 C C . ASN A 1 101 ? 8.737 5.101 39.706 1.00 47.72 101 ASN A C 1
ATOM 777 O O . ASN A 1 101 ? 9.575 5.739 39.077 1.00 47.72 101 ASN A O 1
ATOM 781 N N . ILE A 1 102 ? 8.008 5.673 40.667 1.00 51.59 102 ILE A N 1
ATOM 782 C CA . ILE A 1 102 ? 8.466 6.875 41.375 1.00 51.59 102 ILE A CA 1
ATOM 783 C C . ILE A 1 102 ? 8.200 6.627 42.857 1.00 51.59 102 ILE A C 1
ATOM 785 O O . ILE A 1 102 ? 7.085 6.796 43.341 1.00 51.59 102 ILE A O 1
ATOM 789 N N . GLY A 1 103 ? 9.230 6.163 43.559 1.00 40.38 103 GLY A N 1
ATOM 790 C CA . GLY A 1 103 ? 9.243 6.017 45.008 1.00 40.38 103 GLY A CA 1
ATOM 791 C C . GLY A 1 103 ? 10.536 6.601 45.550 1.00 40.38 103 GLY A C 1
ATOM 792 O O . GLY A 1 103 ? 11.540 5.903 45.640 1.00 40.38 103 GLY A O 1
ATOM 793 N N . LEU A 1 104 ? 10.499 7.898 45.863 1.00 42.94 104 LEU A N 1
ATOM 794 C CA . LEU 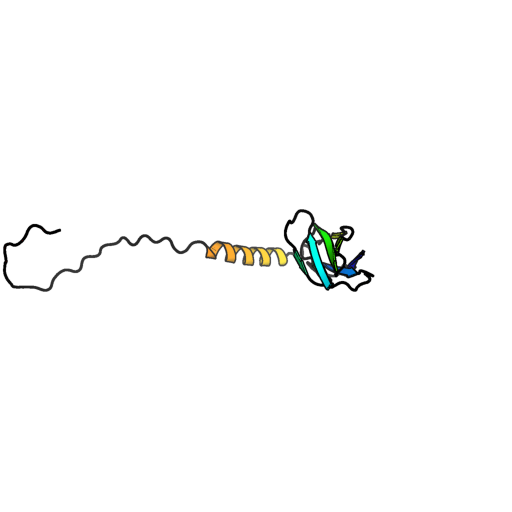A 1 104 ? 11.452 8.586 46.733 1.00 42.94 104 LEU A CA 1
ATOM 795 C C . LEU A 1 104 ? 11.648 7.742 48.007 1.00 42.94 104 LEU A C 1
ATOM 797 O O . LEU A 1 104 ? 10.710 7.573 48.785 1.00 42.94 104 LEU A O 1
ATOM 801 N N . SER A 1 105 ? 12.853 7.205 48.205 1.00 38.09 105 SER A N 1
ATOM 802 C CA . SER A 1 105 ? 13.233 6.514 49.438 1.00 38.09 105 SER A CA 1
ATOM 803 C C . SER A 1 105 ? 13.528 7.554 50.513 1.00 38.09 105 SER A C 1
ATOM 805 O O . SER A 1 105 ? 14.606 8.142 50.554 1.00 38.09 105 SER A O 1
ATOM 807 N N . ALA A 1 106 ? 12.535 7.817 51.353 1.00 45.78 106 ALA A N 1
ATOM 808 C CA . ALA A 1 106 ? 12.720 8.487 52.625 1.00 45.78 106 ALA A CA 1
ATOM 809 C C . ALA A 1 106 ? 11.875 7.753 53.663 1.00 45.78 106 ALA A C 1
ATOM 811 O O . ALA A 1 106 ? 10.650 7.892 53.671 1.00 45.78 106 ALA A O 1
ATOM 812 N N . LYS A 1 107 ? 12.541 6.961 54.507 1.00 40.44 107 LYS A N 1
ATOM 813 C CA . LYS A 1 107 ? 12.222 6.804 55.928 1.00 40.44 107 LYS A CA 1
ATOM 814 C C . LYS A 1 107 ? 13.392 6.142 56.649 1.00 40.44 107 LYS A C 1
ATOM 816 O O . LYS A 1 107 ? 13.921 5.121 56.224 1.00 40.44 107 LYS A O 1
ATOM 821 N N . ASP A 1 108 ? 13.791 6.868 57.674 1.00 44.31 108 ASP A N 1
ATOM 822 C CA . ASP A 1 108 ? 14.915 6.738 58.576 1.00 44.31 108 ASP A CA 1
ATOM 823 C C . ASP A 1 108 ? 14.370 6.043 59.829 1.00 44.31 108 ASP A C 1
ATOM 825 O O . ASP A 1 108 ? 13.541 6.636 60.517 1.00 44.31 108 ASP A O 1
ATOM 829 N N . ASP A 1 109 ? 14.765 4.793 60.085 1.00 46.41 109 ASP A N 1
ATOM 830 C CA . ASP A 1 109 ? 14.366 4.053 61.283 1.00 46.41 109 ASP A CA 1
ATOM 831 C C . ASP A 1 109 ? 15.625 3.559 62.008 1.00 46.41 109 ASP A C 1
ATOM 833 O O . ASP A 1 109 ? 16.354 2.663 61.583 1.00 46.41 109 ASP A O 1
ATOM 837 N N . THR A 1 110 ? 15.868 4.230 63.124 1.00 47.06 110 THR A N 1
ATOM 838 C CA . THR A 1 110 ? 16.919 4.060 64.121 1.00 47.06 110 THR A CA 1
ATOM 839 C C . THR A 1 110 ? 17.004 2.628 64.671 1.00 47.06 110 THR A C 1
ATOM 841 O O . THR A 1 110 ? 16.010 2.096 65.158 1.00 47.06 110 THR A O 1
ATOM 844 N N . TYR A 1 111 ? 18.207 2.042 64.730 1.00 35.34 111 TYR A N 1
ATOM 845 C CA . TYR A 1 111 ? 18.502 0.933 65.649 1.00 35.34 111 TYR A CA 1
ATOM 846 C C . TYR A 1 111 ? 19.756 1.259 66.462 1.00 35.34 111 TYR A C 1
ATOM 848 O O . TYR A 1 111 ? 20.852 1.408 65.923 1.00 35.34 111 TYR A O 1
ATOM 856 N N . ALA A 1 112 ? 19.568 1.441 67.766 1.00 43.34 112 ALA A N 1
ATOM 857 C CA . ALA A 1 112 ? 20.615 1.812 68.700 1.00 43.34 112 ALA A CA 1
ATOM 858 C C . ALA A 1 112 ? 21.444 0.602 69.169 1.00 43.34 112 ALA A C 1
ATOM 860 O O . ALA A 1 112 ? 20.908 -0.480 69.393 1.00 43.34 112 ALA A O 1
ATOM 861 N N . ALA A 1 113 ? 22.721 0.907 69.425 1.00 46.12 113 ALA A N 1
ATOM 862 C CA . ALA A 1 113 ? 23.632 0.333 70.419 1.00 46.12 113 ALA A CA 1
ATOM 863 C C . ALA A 1 113 ? 24.188 -1.090 70.217 1.00 46.12 113 ALA A C 1
ATOM 865 O O . ALA A 1 113 ? 23.494 -2.076 70.434 1.00 46.12 113 ALA A O 1
ATOM 866 N N . LEU A 1 114 ? 25.511 -1.160 69.996 1.00 47.44 114 LEU A N 1
ATOM 867 C CA . LEU A 1 114 ? 26.429 -1.953 70.826 1.00 47.44 114 LEU A CA 1
ATOM 868 C C . LEU A 1 114 ? 27.743 -1.165 71.058 1.00 47.44 114 LEU A C 1
ATOM 870 O O . LEU A 1 114 ? 28.349 -0.656 70.119 1.00 47.44 114 LEU A O 1
ATOM 874 N N . ASP A 1 115 ? 28.083 -1.052 72.344 1.00 40.19 115 ASP A N 1
ATOM 875 C CA . ASP A 1 115 ? 29.218 -0.430 73.061 1.00 40.19 115 ASP A CA 1
ATOM 876 C C . ASP A 1 115 ? 30.646 -0.915 72.650 1.00 40.19 115 ASP A C 1
ATOM 878 O O . ASP A 1 115 ? 30.778 -1.729 71.740 1.00 40.19 115 ASP A O 1
ATOM 882 N N . PRO A 1 116 ? 31.731 -0.633 73.418 1.00 52.75 116 PRO A N 1
ATOM 883 C CA . PRO A 1 116 ? 32.372 0.649 73.738 1.00 52.75 116 PRO A CA 1
ATOM 884 C C . PRO A 1 116 ? 33.913 0.593 73.495 1.00 52.75 116 PRO A C 1
ATOM 886 O O . PRO A 1 116 ? 34.478 -0.450 73.185 1.00 52.75 116 PRO A O 1
ATOM 889 N N . ALA A 1 117 ? 34.604 1.705 73.782 1.00 34.94 117 ALA A N 1
ATOM 890 C CA . ALA A 1 117 ? 36.061 1.861 73.975 1.00 34.94 117 ALA A CA 1
ATOM 891 C C . ALA A 1 117 ? 36.937 2.252 72.760 1.00 34.94 117 ALA A C 1
ATOM 893 O O . ALA A 1 117 ? 37.117 1.493 71.817 1.00 34.94 117 ALA A O 1
ATOM 894 N N . GLY A 1 118 ? 37.638 3.393 72.899 1.00 33.84 118 GLY A N 1
ATOM 895 C CA . GLY A 1 118 ? 39.010 3.529 72.384 1.00 33.84 118 GLY A CA 1
ATOM 896 C C . GLY A 1 118 ? 39.393 4.810 71.626 1.00 33.84 118 GLY A C 1
ATOM 897 O O . GLY A 1 118 ? 39.362 4.826 70.409 1.00 33.84 118 GLY A O 1
ATOM 898 N N . ARG A 1 119 ? 39.891 5.814 72.368 1.00 41.31 119 ARG A N 1
ATOM 899 C CA . ARG A 1 119 ? 41.005 6.753 72.047 1.00 41.31 119 ARG A CA 1
ATOM 900 C C . ARG A 1 119 ? 41.057 7.560 70.718 1.00 41.31 119 ARG A C 1
ATOM 902 O O . ARG A 1 119 ? 41.407 7.042 69.672 1.00 41.31 119 ARG A O 1
ATOM 909 N N . LYS A 1 120 ? 40.929 8.890 70.886 1.00 43.00 120 LYS A N 1
ATOM 910 C CA . LYS A 1 120 ? 41.869 10.008 70.571 1.00 43.00 120 LYS A CA 1
ATOM 911 C C . LYS A 1 120 ? 42.871 9.855 69.401 1.00 43.00 120 LYS A C 1
ATOM 913 O O . LYS A 1 120 ? 43.753 9.010 69.494 1.00 43.00 120 LYS A O 1
ATOM 918 N N . SER A 1 121 ? 42.890 10.821 68.470 1.00 43.62 121 SER A N 1
ATOM 919 C CA . SER A 1 121 ? 44.136 11.490 68.034 1.00 43.62 121 SER A CA 1
ATOM 920 C C . SER A 1 121 ? 43.859 12.793 67.276 1.00 43.62 121 SER A C 1
ATOM 922 O O . SER A 1 121 ? 43.054 12.817 66.350 1.00 43.62 121 SER A O 1
ATOM 924 N N . ASP A 1 122 ? 44.556 13.841 67.704 1.00 49.16 122 ASP A N 1
ATOM 925 C CA . ASP A 1 122 ? 44.702 15.153 67.076 1.00 49.16 122 ASP A CA 1
ATOM 926 C C . ASP A 1 122 ? 45.556 15.080 65.789 1.00 49.16 122 ASP A C 1
ATOM 928 O O . ASP A 1 122 ? 46.323 14.128 65.620 1.00 49.16 122 ASP A O 1
ATOM 932 N N . ASP A 1 123 ? 45.442 16.137 64.972 1.00 44.59 123 ASP A N 1
ATOM 933 C CA . ASP A 1 123 ? 46.323 16.593 63.881 1.00 44.59 123 ASP A CA 1
ATOM 934 C C . ASP A 1 123 ? 46.499 15.699 62.633 1.00 44.59 123 ASP A C 1
ATOM 936 O O . ASP A 1 123 ? 46.733 14.499 62.721 1.00 44.59 123 ASP A O 1
ATOM 940 N N . LEU A 1 124 ? 46.462 16.308 61.432 1.00 42.78 124 LEU A N 1
ATOM 941 C CA . LEU A 1 124 ? 47.667 16.623 60.633 1.00 42.78 124 LEU A CA 1
ATOM 942 C C . LEU A 1 124 ? 47.362 16.838 59.121 1.00 42.78 124 LEU A C 1
ATOM 944 O O . LEU A 1 124 ? 46.785 15.991 58.446 1.00 42.78 124 LEU A O 1
ATOM 948 N N . TYR A 1 125 ? 47.883 17.960 58.610 1.00 39.31 125 TYR A N 1
ATOM 949 C CA . TYR A 1 125 ? 48.185 18.352 57.217 1.00 39.31 125 TYR A CA 1
ATOM 950 C C . TYR A 1 125 ? 47.114 18.895 56.250 1.00 39.31 125 TYR A C 1
ATOM 952 O O . TYR A 1 125 ? 46.522 18.217 55.417 1.00 39.31 125 TYR A O 1
ATOM 960 N N . HIS A 1 126 ? 47.068 20.230 56.271 1.00 38.19 126 HIS A N 1
ATOM 961 C CA . HIS A 1 126 ? 47.097 21.130 55.117 1.00 38.19 126 HIS A CA 1
ATOM 962 C C . HIS A 1 126 ? 47.990 20.692 53.922 1.00 38.19 126 HIS A C 1
ATOM 964 O O . HIS A 1 126 ? 49.148 20.328 54.111 1.00 38.19 126 HIS A O 1
ATOM 970 N N . THR A 1 127 ? 47.475 20.978 52.711 1.00 35.09 127 THR A N 1
ATOM 971 C CA . THR A 1 127 ? 48.132 21.306 51.410 1.00 35.09 127 THR A CA 1
ATOM 972 C C . THR A 1 127 ? 48.964 20.271 50.639 1.00 35.09 127 THR A C 1
ATOM 974 O O . THR A 1 127 ? 49.992 19.819 51.126 1.00 35.09 127 THR A O 1
ATOM 977 N N . LEU A 1 128 ? 48.559 20.056 49.371 1.00 39.47 128 LEU A N 1
ATOM 978 C CA . LEU A 1 128 ? 49.304 19.981 48.080 1.00 39.47 128 LEU A CA 1
ATOM 979 C C . LEU A 1 128 ? 48.338 19.299 47.071 1.00 39.47 128 LEU A C 1
ATOM 981 O O . LEU A 1 128 ? 47.770 18.265 47.401 1.00 39.47 128 LEU A O 1
ATOM 985 N N . THR A 1 129 ? 47.990 19.816 45.886 1.00 41.94 129 THR A N 1
ATOM 986 C CA . THR A 1 129 ? 48.767 20.456 44.807 1.00 41.94 129 THR A CA 1
ATOM 987 C C . THR A 1 129 ? 47.832 21.308 43.948 1.00 41.94 129 THR A C 1
ATOM 989 O O . THR A 1 129 ? 46.640 20.934 43.863 1.00 41.94 129 THR A O 1
#

Sequence (129 aa):
MSISPSGEKVEGSSVNLTCSSDSNPPVETYTWFKENEASPVGSGQSYRALQSGLYYCEVQNKLGSERSAAVSITITALLSAPFWLRYRRQKKKADEGVHQNIGLSAKDDTYAALDPAGRKSDDLYHTLT

pLDDT: mean 73.05, std 22.53, range [33.84, 97.81]

Secondary structure (DSSP, 8-state):
-EEEEE--SSS-S-EEEEEE---SSPP-EEEEEETT-SS--EESSEEEE-S-EEEEEEEEETTEEEEPPPEEE-------THHHHHHHHHHHHHHTTS-------------------------------

Radius of gyration: 32.61 Å; chains: 1; bounding box: 72×34×91 Å

Foldseek 3Di:
DEKDWDDDPDDDLKIKIFDDDPDVVDWPWKFKDFPPDPDTPDTDRMDIGNDWGWMKIWTDDPVGIDIYHTDTDDGDDPPPPPPVVVVVVVVVVVVVPPPPDDDDDDDDDDDDDDDDDDDDDDDDDDDDD